Protein AF-A0A6V8CK38-F1 (afdb_monomer)

Secondary structure (DSSP, 8-state):
-------------GGGHHHHHHHHHHHHHHHHHHTT---EEEEPPTTTS-TT-SS-EEEE-

Sequence (61 aa):
HQFTKVEQIIICHPDDSWNHHEVLLENCRSLWDALDIHYQIVNICTGDMGTVAAKKYDLEA

Nearest PDB structures (foldseek):
  1nj2-assembly1_A-2  TM=8.672E-01  e=4.343E+00  Methanothermobacter thermautotrophicus str. Delta H
  1bo4-assembly1_B  TM=5.696E-01  e=7.646E+00  Serratia marcescens

Solvent-accessible surface area (backbone atoms only — not comparable to full-atom values): 4206 Å² total; per-residue (Å²): 144,83,84,88,82,90,83,87,87,83,90,74,60,78,91,48,44,68,62,52,53,52,50,56,50,49,56,53,48,56,53,39,58,75,67,73,56,72,66,48,81,42,76,59,51,85,90,78,50,59,99,85,60,94,76,55,74,48,80,50,109

pLDDT: mean 95.87, std 3.61, range [81.94, 98.5]

Mean predicted aligned error: 2.83 Å

Structure (mmCIF, N/CA/C/O backbone):
data_AF-A0A6V8CK38-F1
#
_entry.id   AF-A0A6V8CK38-F1
#
loop_
_atom_site.group_PDB
_atom_site.id
_atom_site.type_symbol
_atom_site.label_atom_id
_atom_site.label_alt_id
_atom_site.label_comp_id
_atom_site.label_asym_id
_atom_site.label_entity_id
_atom_site.label_seq_id
_atom_site.pdbx_PDB_ins_code
_atom_site.Cartn_x
_atom_site.Cartn_y
_atom_site.Cartn_z
_atom_site.occupancy
_atom_site.B_iso_or_equiv
_atom_site.auth_seq_id
_atom_site.auth_comp_id
_atom_site.auth_asym_id
_atom_site.auth_atom_id
_atom_site.pdbx_PDB_model_num
ATOM 1 N N . HIS A 1 1 ? 8.492 5.229 20.659 1.00 86.00 1 HIS A N 1
ATOM 2 C CA . HIS A 1 1 ? 8.609 5.220 19.184 1.00 86.00 1 HIS A CA 1
ATOM 3 C C . HIS A 1 1 ? 8.844 3.811 18.632 1.00 86.00 1 HIS A C 1
ATOM 5 O O .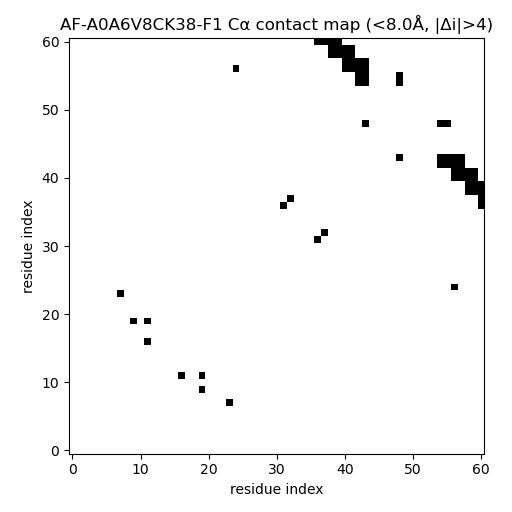 HIS A 1 1 ? 9.629 3.644 17.711 1.00 86.00 1 HIS A O 1
ATOM 11 N N . GLN A 1 2 ? 8.175 2.793 19.181 1.00 94.44 2 GLN A N 1
ATOM 12 C CA . GLN A 1 2 ? 8.323 1.405 18.745 1.00 94.44 2 GLN A CA 1
ATOM 13 C C . GLN A 1 2 ? 6.941 0.856 18.417 1.00 94.44 2 GLN A C 1
ATOM 15 O O . GLN A 1 2 ? 6.005 1.067 19.185 1.00 94.44 2 GLN A O 1
ATOM 20 N N . PHE A 1 3 ? 6.836 0.171 17.286 1.00 97.38 3 PHE A N 1
ATOM 21 C CA . PHE A 1 3 ? 5.644 -0.539 16.847 1.00 97.38 3 PHE A CA 1
ATOM 22 C C . PHE A 1 3 ? 6.064 -1.805 16.096 1.00 97.38 3 PHE A C 1
ATOM 24 O O . PHE A 1 3 ? 7.204 -1.915 15.640 1.00 97.38 3 PHE A O 1
ATOM 31 N N . THR A 1 4 ? 5.138 -2.754 15.982 1.00 97.69 4 THR A N 1
ATOM 32 C CA . THR A 1 4 ? 5.332 -4.006 15.244 1.00 97.69 4 THR A CA 1
ATOM 33 C C . THR A 1 4 ? 4.609 -3.906 13.911 1.00 97.69 4 THR A C 1
ATOM 35 O O . THR A 1 4 ? 3.484 -3.415 13.858 1.00 97.69 4 THR A O 1
ATOM 38 N N . LYS A 1 5 ? 5.246 -4.379 12.841 1.00 96.81 5 LYS A N 1
ATOM 39 C CA . LYS A 1 5 ? 4.680 -4.390 11.492 1.00 96.81 5 LYS A CA 1
ATOM 40 C C . LYS A 1 5 ? 4.922 -5.748 10.844 1.00 96.81 5 LYS A C 1
ATOM 42 O O . LYS A 1 5 ? 6.023 -6.285 10.949 1.00 96.81 5 LYS A O 1
ATOM 47 N N . VAL A 1 6 ? 3.902 -6.272 10.170 1.00 96.69 6 VAL A N 1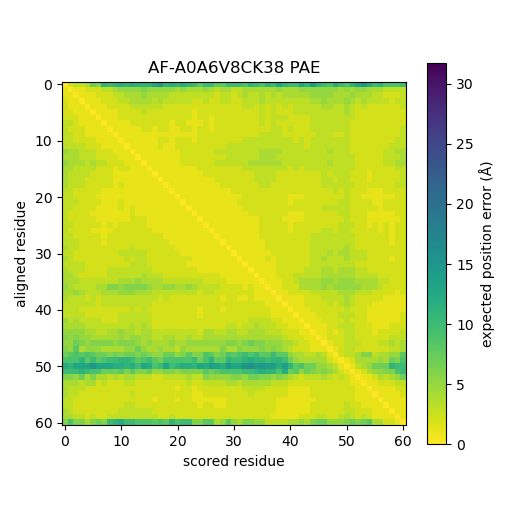
ATOM 48 C CA . VAL A 1 6 ? 4.035 -7.405 9.249 1.00 96.69 6 VAL A CA 1
ATOM 49 C C . VAL A 1 6 ? 4.194 -6.825 7.848 1.00 96.69 6 VAL A C 1
ATOM 51 O O . VAL A 1 6 ? 3.304 -6.124 7.379 1.00 96.69 6 VAL A O 1
ATOM 54 N N . GLU A 1 7 ? 5.339 -7.076 7.213 1.00 97.69 7 GLU A N 1
ATOM 55 C CA . GLU A 1 7 ? 5.688 -6.489 5.915 1.00 97.69 7 GLU A CA 1
ATOM 56 C C . GLU A 1 7 ? 5.539 -7.504 4.779 1.00 97.69 7 GLU A C 1
ATOM 58 O O . GLU A 1 7 ? 5.964 -8.652 4.911 1.00 97.69 7 GLU A O 1
ATOM 63 N N . GLN A 1 8 ? 4.990 -7.062 3.646 1.00 97.81 8 GLN A N 1
ATOM 64 C CA . GLN A 1 8 ? 4.959 -7.823 2.397 1.00 97.81 8 GLN A CA 1
ATOM 65 C C . GLN A 1 8 ? 5.947 -7.220 1.392 1.00 97.81 8 GLN A C 1
ATOM 67 O O . GLN A 1 8 ? 6.000 -6.004 1.226 1.00 97.81 8 GLN A O 1
ATOM 72 N N . ILE A 1 9 ? 6.722 -8.066 0.709 1.00 97.75 9 ILE A N 1
ATOM 73 C CA . ILE A 1 9 ? 7.685 -7.650 -0.321 1.00 97.75 9 ILE A CA 1
ATOM 74 C C . ILE A 1 9 ? 7.554 -8.598 -1.513 1.00 97.75 9 ILE A C 1
ATOM 7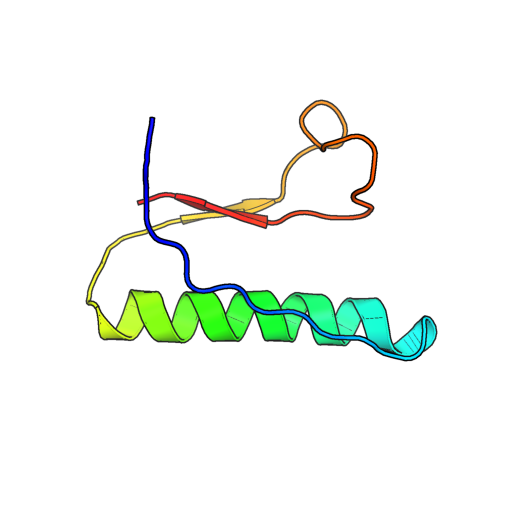6 O O . ILE A 1 9 ? 7.609 -9.815 -1.341 1.00 97.75 9 ILE A O 1
ATOM 80 N N . ILE A 1 10 ? 7.424 -8.041 -2.719 1.00 97.81 10 ILE A N 1
ATOM 81 C CA . ILE A 1 10 ? 7.465 -8.796 -3.976 1.00 97.81 10 ILE A CA 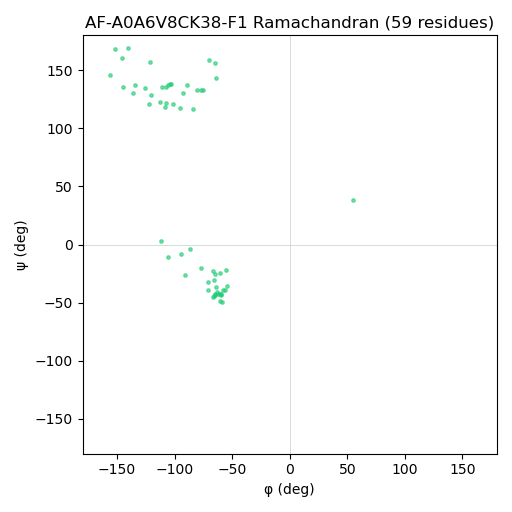1
ATOM 82 C C . ILE A 1 10 ? 8.616 -8.265 -4.830 1.00 97.81 10 ILE A C 1
ATOM 84 O O . ILE A 1 10 ? 8.713 -7.065 -5.077 1.00 97.81 10 ILE A O 1
ATOM 88 N N . ILE A 1 11 ? 9.468 -9.173 -5.306 1.00 98.06 11 ILE A N 1
ATOM 89 C CA . ILE A 1 11 ? 10.488 -8.901 -6.323 1.00 98.06 11 ILE A CA 1
ATOM 90 C C . ILE A 1 11 ? 10.013 -9.588 -7.601 1.00 98.06 11 ILE A C 1
ATOM 92 O O . ILE A 1 11 ? 9.842 -10.805 -7.616 1.00 98.06 11 ILE A O 1
ATOM 96 N N . CYS A 1 12 ? 9.767 -8.813 -8.651 1.00 97.94 12 CYS A N 1
ATOM 97 C CA . CYS A 1 12 ? 9.177 -9.300 -9.896 1.00 97.94 12 CYS A CA 1
ATOM 98 C C . CYS A 1 12 ? 9.835 -8.657 -11.120 1.00 97.94 12 CYS A C 1
ATOM 100 O O . CYS A 1 12 ? 10.614 -7.707 -10.998 1.00 97.94 12 CYS A O 1
ATOM 102 N N . HIS A 1 13 ? 9.525 -9.190 -12.304 1.00 98.50 13 HIS A N 1
ATOM 103 C CA . HIS A 1 13 ? 9.880 -8.534 -13.556 1.00 98.50 13 HIS A CA 1
ATOM 104 C C . HIS A 1 13 ? 9.125 -7.191 -13.666 1.00 98.50 13 HIS A C 1
ATOM 106 O O . HIS A 1 13 ? 7.968 -7.123 -13.243 1.00 98.50 13 HIS A O 1
ATOM 112 N N . PRO A 1 14 ? 9.724 -6.121 -14.228 1.00 97.75 14 PRO A N 1
ATOM 113 C CA . PRO A 1 14 ? 9.074 -4.810 -14.307 1.00 97.75 14 PRO A CA 1
ATOM 114 C C . PRO A 1 14 ? 7.693 -4.835 -14.973 1.00 97.75 14 PRO A C 1
ATOM 116 O O . PRO A 1 14 ? 6.786 -4.135 -14.521 1.00 97.75 14 PRO A O 1
ATOM 119 N N . ASP A 1 15 ? 7.520 -5.682 -15.989 1.00 98.25 15 ASP A N 1
ATOM 120 C CA . ASP A 1 15 ? 6.260 -5.823 -16.732 1.00 98.25 15 ASP A CA 1
ATOM 121 C C . ASP A 1 15 ? 5.106 -6.363 -15.868 1.00 98.25 15 ASP A C 1
ATOM 123 O O . ASP A 1 15 ? 3.944 -6.058 -16.131 1.00 98.25 15 ASP A O 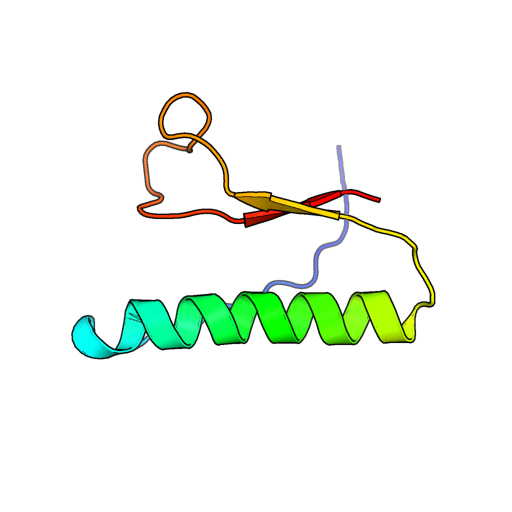1
ATOM 127 N N . ASP A 1 16 ? 5.416 -7.097 -14.795 1.00 98.31 16 ASP A N 1
ATOM 128 C CA . ASP A 1 16 ? 4.423 -7.684 -13.888 1.00 98.31 16 ASP A CA 1
ATOM 129 C C . ASP A 1 16 ? 4.138 -6.801 -12.661 1.00 98.31 16 ASP A C 1
ATOM 131 O O . ASP A 1 16 ? 3.222 -7.078 -11.881 1.00 98.31 16 ASP A O 1
ATOM 135 N N . SER A 1 17 ? 4.915 -5.728 -12.469 1.00 98.00 17 SER A N 1
ATOM 136 C CA . SER A 1 17 ? 4.913 -4.923 -11.239 1.00 98.00 17 SER A CA 1
ATOM 137 C C . SER A 1 17 ? 3.544 -4.341 -10.884 1.00 98.00 17 SER A C 1
ATOM 139 O O . SER A 1 17 ? 3.155 -4.356 -9.716 1.00 98.00 17 SER A O 1
ATOM 141 N N . TRP A 1 18 ? 2.775 -3.894 -11.881 1.00 97.88 18 TRP A N 1
ATOM 142 C CA . TRP A 1 18 ? 1.428 -3.358 -11.676 1.00 97.88 18 TRP A CA 1
ATOM 143 C C . TRP A 1 18 ? 0.453 -4.414 -11.163 1.00 97.88 18 TRP A C 1
ATOM 145 O O . TRP A 1 18 ? -0.289 -4.150 -10.221 1.00 97.88 18 TRP A O 1
ATOM 155 N N . ASN A 1 19 ? 0.496 -5.624 -11.723 1.00 98.31 19 ASN A N 1
ATOM 156 C CA . ASN A 1 19 ? -0.356 -6.724 -11.276 1.00 98.31 19 ASN A CA 1
ATOM 157 C C . ASN A 1 19 ? 0.003 -7.131 -9.843 1.00 98.31 19 ASN A C 1
ATOM 159 O O . ASN A 1 19 ? -0.876 -7.308 -9.001 1.00 98.31 19 ASN A O 1
ATOM 163 N N . HIS A 1 20 ? 1.299 -7.218 -9.536 1.00 98.44 20 HIS A N 1
ATOM 164 C CA . HIS A 1 20 ? 1.762 -7.522 -8.185 1.00 98.44 20 HIS A CA 1
ATOM 165 C C . HIS A 1 20 ? 1.424 -6.429 -7.163 1.00 98.44 20 HIS A C 1
ATOM 167 O O . HIS A 1 20 ? 1.181 -6.753 -6.002 1.00 98.44 20 HIS A O 1
ATOM 173 N N . HIS A 1 21 ? 1.353 -5.160 -7.572 1.00 98.06 21 HIS A N 1
ATOM 174 C CA . HIS A 1 21 ? 0.899 -4.076 -6.700 1.00 98.06 21 HIS A CA 1
ATOM 175 C C . HIS A 1 21 ? -0.562 -4.267 -6.263 1.00 98.06 21 HIS A C 1
ATOM 177 O O . HIS A 1 21 ? -0.880 -4.089 -5.089 1.00 98.06 21 HIS A O 1
ATOM 183 N N . GLU A 1 22 ? -1.436 -4.702 -7.174 1.00 98.25 22 GLU A N 1
ATOM 184 C CA . GLU A 1 22 ? -2.833 -5.011 -6.840 1.00 98.25 22 GLU A CA 1
ATOM 185 C C . GLU A 1 22 ? -2.949 -6.289 -5.982 1.00 98.25 22 GLU A C 1
ATOM 187 O O . GLU A 1 22 ? -3.782 -6.349 -5.082 1.00 98.25 22 GLU A O 1
ATOM 192 N N . VAL A 1 23 ? -2.063 -7.280 -6.165 1.00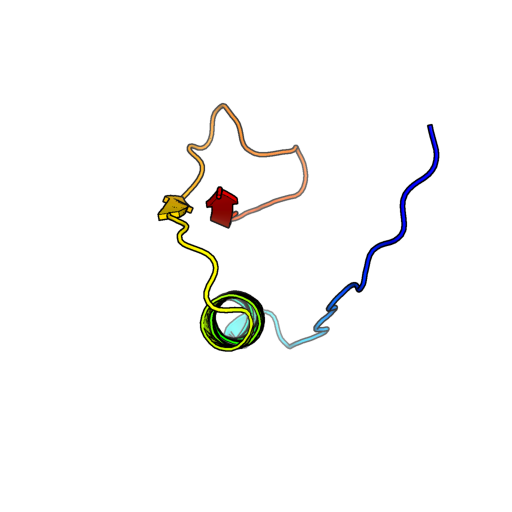 98.25 23 VAL A N 1
ATOM 193 C CA . VAL A 1 23 ? -1.980 -8.456 -5.269 1.00 98.25 23 VAL A CA 1
ATOM 194 C C . VAL A 1 23 ? -1.606 -8.055 -3.837 1.00 98.25 23 VAL A C 1
ATOM 196 O O . VAL A 1 23 ? -2.204 -8.559 -2.888 1.00 98.25 23 VAL A O 1
ATOM 199 N N . LEU A 1 24 ? -0.645 -7.140 -3.659 1.00 98.31 24 LEU A N 1
ATOM 200 C CA . LEU A 1 24 ? -0.283 -6.618 -2.332 1.00 98.31 24 LEU A CA 1
ATOM 201 C C . LEU A 1 24 ? -1.474 -5.932 -1.654 1.00 98.31 24 LEU A C 1
ATOM 203 O O . LEU A 1 24 ? -1.720 -6.163 -0.468 1.00 98.31 24 LEU A O 1
ATOM 207 N N . LEU A 1 25 ? -2.227 -5.123 -2.407 1.00 97.94 25 LEU A N 1
ATOM 208 C CA . LEU A 1 25 ? -3.447 -4.489 -1.911 1.00 97.94 25 LEU A CA 1
ATOM 209 C C . LEU A 1 25 ? -4.476 -5.541 -1.478 1.00 97.94 25 LEU A C 1
ATOM 211 O O . LEU A 1 25 ? -4.997 -5.461 -0.367 1.00 97.94 25 LEU A O 1
ATOM 215 N N . GLU A 1 26 ? -4.739 -6.547 -2.311 1.00 98.19 26 GLU A N 1
ATOM 216 C CA . GLU A 1 26 ? -5.743 -7.575 -2.023 1.00 98.19 26 GLU A CA 1
ATOM 217 C C . GLU A 1 26 ? -5.389 -8.430 -0.798 1.00 98.19 26 GLU A C 1
ATOM 219 O O . GLU A 1 26 ? -6.264 -8.738 0.012 1.00 98.19 26 GLU A O 1
ATOM 224 N N . ASN A 1 27 ? -4.105 -8.742 -0.593 1.00 97.88 27 ASN A N 1
ATOM 225 C CA . ASN A 1 27 ? -3.645 -9.423 0.619 1.00 97.88 27 ASN A CA 1
ATOM 226 C C . ASN A 1 27 ? -3.948 -8.601 1.882 1.00 97.88 27 ASN A C 1
ATOM 228 O O . ASN A 1 27 ? -4.383 -9.153 2.894 1.00 97.88 27 ASN A O 1
ATOM 232 N N . CYS A 1 28 ? -3.714 -7.284 1.837 1.00 96.88 28 CYS A N 1
ATOM 233 C CA . CYS A 1 28 ? -4.029 -6.386 2.950 1.00 96.88 28 CYS A CA 1
ATOM 234 C C . CYS A 1 28 ? -5.539 -6.294 3.194 1.00 96.88 28 CYS A C 1
ATOM 236 O O . CYS A 1 28 ? -5.967 -6.415 4.340 1.00 96.88 28 CYS A O 1
ATOM 238 N N . ARG A 1 29 ? -6.342 -6.151 2.132 1.00 97.38 29 ARG A N 1
ATOM 239 C CA . ARG A 1 29 ? -7.811 -6.118 2.219 1.00 97.38 29 ARG A CA 1
ATOM 240 C C . ARG A 1 29 ? -8.367 -7.389 2.841 1.00 97.38 29 ARG A C 1
ATOM 242 O O . ARG A 1 29 ? -9.089 -7.312 3.823 1.00 97.38 29 ARG A O 1
ATOM 249 N N . SER A 1 30 ? -7.935 -8.549 2.348 1.00 97.31 30 SER A N 1
ATOM 250 C CA . SER A 1 30 ? -8.359 -9.853 2.868 1.00 97.31 30 SER A CA 1
ATOM 251 C C . SER A 1 30 ? -8.072 -10.000 4.366 1.00 97.31 30 SER A C 1
ATOM 253 O O . SER A 1 30 ? -8.891 -10.545 5.103 1.00 97.31 30 SER A O 1
ATOM 255 N N . LEU A 1 31 ? -6.922 -9.500 4.835 1.00 95.81 31 LEU A N 1
ATOM 256 C CA . LEU A 1 31 ? -6.582 -9.499 6.258 1.00 95.81 31 LEU A CA 1
ATOM 257 C C . LEU A 1 31 ? -7.508 -8.580 7.068 1.00 95.81 31 LEU A C 1
ATOM 259 O O . LEU A 1 31 ? -7.962 -8.977 8.136 1.00 95.81 31 LEU A O 1
ATOM 263 N N . TRP A 1 32 ? -7.771 -7.365 6.589 1.00 96.44 32 TRP A N 1
ATOM 264 C CA . TRP A 1 32 ? -8.599 -6.387 7.303 1.00 96.44 32 TRP A CA 1
ATOM 265 C C . TRP A 1 32 ? -10.077 -6.785 7.316 1.00 96.44 32 TRP A C 1
ATOM 267 O O . TRP A 1 32 ? -10.719 -6.683 8.360 1.00 96.44 32 TRP A O 1
ATOM 277 N N . ASP A 1 33 ? -10.579 -7.331 6.207 1.00 97.12 33 ASP A N 1
ATOM 278 C CA . ASP A 1 33 ? -11.925 -7.901 6.099 1.00 97.12 33 ASP A CA 1
ATOM 279 C C . ASP A 1 33 ? -12.104 -9.060 7.092 1.00 97.12 33 ASP A C 1
ATOM 281 O O . ASP A 1 33 ? -13.111 -9.140 7.791 1.00 97.12 33 ASP A O 1
ATOM 285 N N . ALA A 1 34 ? -11.102 -9.939 7.223 1.00 97.94 34 ALA A N 1
ATOM 286 C CA . ALA A 1 34 ? -11.133 -11.041 8.187 1.00 97.94 34 ALA A CA 1
ATOM 287 C C . ALA A 1 34 ? -11.091 -10.576 9.654 1.00 97.94 34 ALA A C 1
ATOM 289 O O . ALA A 1 34 ? -11.504 -11.320 10.545 1.00 97.94 34 ALA A O 1
ATOM 290 N N . LEU A 1 35 ? -10.586 -9.366 9.909 1.00 97.00 35 LEU A N 1
ATOM 291 C CA . LEU A 1 35 ? -10.594 -8.728 11.226 1.00 97.00 35 LEU A CA 1
ATOM 292 C C . LEU A 1 35 ? -11.891 -7.949 11.505 1.00 97.00 35 LEU A C 1
ATOM 294 O O . LEU A 1 35 ? -12.036 -7.443 12.616 1.00 97.00 35 LEU A O 1
ATOM 298 N N . ASP A 1 36 ? -12.813 -7.869 10.536 1.00 97.06 36 ASP A N 1
ATOM 299 C CA . ASP A 1 36 ? -14.070 -7.105 10.611 1.00 97.06 36 ASP A CA 1
ATOM 300 C C . ASP A 1 36 ? -13.851 -5.621 10.968 1.00 97.06 36 ASP A C 1
ATOM 302 O O . ASP A 1 36 ? -14.587 -5.007 11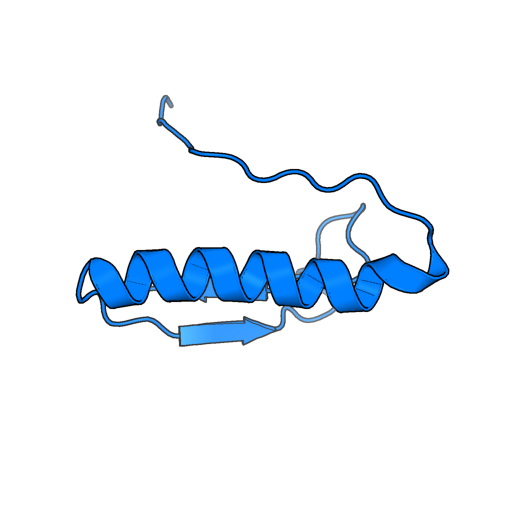.743 1.00 97.06 36 ASP A O 1
ATOM 306 N N . ILE A 1 37 ? -12.782 -5.035 10.423 1.00 95.75 37 ILE A N 1
ATOM 307 C CA . ILE A 1 37 ? -12.466 -3.614 10.586 1.00 95.75 37 ILE A CA 1
ATOM 308 C C . ILE A 1 37 ? -13.092 -2.858 9.416 1.00 95.75 37 ILE A C 1
ATOM 310 O O . ILE A 1 37 ? -12.899 -3.231 8.263 1.00 95.75 37 ILE A O 1
ATOM 314 N N . HIS A 1 38 ? -13.827 -1.781 9.691 1.00 96.31 38 HIS A N 1
ATOM 315 C CA . HIS A 1 38 ? -14.260 -0.870 8.634 1.00 96.31 38 HIS A CA 1
ATOM 316 C C . HIS A 1 38 ? -13.082 -0.004 8.188 1.00 96.31 38 HIS A C 1
ATOM 318 O O . HIS A 1 38 ? -12.379 0.543 9.031 1.00 96.31 38 HIS A O 1
ATOM 324 N N . TYR A 1 39 ? -12.871 0.126 6.881 1.00 97.69 39 TYR A N 1
ATOM 325 C CA . TYR A 1 39 ? -11.801 0.947 6.324 1.00 97.69 39 TYR A CA 1
ATOM 326 C C . TYR A 1 39 ? -12.166 1.474 4.939 1.00 97.69 39 TYR A C 1
ATOM 328 O O . TYR A 1 39 ? -13.110 1.010 4.292 1.00 97.69 39 TYR A O 1
ATOM 336 N N . GLN A 1 40 ? -11.372 2.425 4.462 1.00 97.62 40 GLN A N 1
ATOM 337 C CA . GLN A 1 40 ? -11.384 2.889 3.084 1.00 97.62 40 GLN A CA 1
ATOM 338 C C . GLN A 1 40 ? -10.018 2.712 2.422 1.00 97.62 40 GLN A C 1
ATOM 340 O O . GLN A 1 40 ? -8.987 2.646 3.087 1.00 97.62 40 GLN A O 1
ATOM 345 N N . ILE A 1 41 ? -10.028 2.642 1.091 1.00 97.69 41 ILE A N 1
ATOM 346 C CA . ILE A 1 41 ? -8.817 2.584 0.271 1.00 97.69 41 ILE A CA 1
ATOM 347 C C . ILE A 1 41 ? -8.661 3.929 -0.423 1.00 97.69 41 ILE A C 1
ATOM 349 O O . ILE A 1 41 ? -9.542 4.348 -1.181 1.00 97.69 41 ILE A O 1
ATOM 353 N N . VAL A 1 42 ? -7.530 4.586 -0.193 1.00 97.62 42 VAL A N 1
ATOM 354 C CA . VAL A 1 42 ? -7.207 5.886 -0.777 1.00 97.62 42 VAL A CA 1
ATOM 355 C C . VAL A 1 42 ? -6.052 5.719 -1.754 1.00 97.62 42 VAL A C 1
ATOM 357 O O . VAL A 1 42 ? -4.979 5.241 -1.395 1.00 97.62 42 VAL A O 1
ATOM 360 N N . ASN A 1 43 ? -6.262 6.115 -3.010 1.00 96.62 43 ASN A N 1
ATOM 361 C CA . ASN A 1 43 ? -5.178 6.235 -3.982 1.00 96.62 43 ASN A CA 1
ATOM 362 C C . ASN A 1 43 ? -4.505 7.598 -3.807 1.00 96.62 43 ASN A C 1
ATOM 364 O O . ASN A 1 43 ? -5.143 8.637 -4.000 1.00 96.62 43 ASN A O 1
ATOM 368 N N . ILE A 1 44 ? -3.231 7.586 -3.428 1.00 97.00 44 ILE A N 1
ATOM 369 C CA . ILE A 1 44 ? -2.520 8.788 -3.002 1.00 97.00 44 ILE A CA 1
ATOM 370 C C . ILE A 1 44 ? -2.138 9.640 -4.211 1.00 97.00 44 ILE A C 1
ATOM 372 O O . ILE A 1 44 ? -1.624 9.151 -5.220 1.00 97.00 44 ILE A O 1
ATOM 376 N N . CYS A 1 45 ? -2.403 10.944 -4.116 1.00 95.00 45 CYS A N 1
ATOM 377 C CA . CYS A 1 45 ? -2.058 11.879 -5.176 1.00 95.00 45 CYS A CA 1
ATOM 378 C C . CYS A 1 45 ? -0.537 12.070 -5.265 1.00 95.00 45 CYS A C 1
ATOM 380 O O . CYS A 1 45 ? 0.204 11.873 -4.304 1.00 95.00 45 CYS A O 1
ATOM 382 N N . THR A 1 46 ? -0.051 12.528 -6.417 1.00 93.38 46 THR A N 1
ATOM 383 C CA . THR A 1 46 ? 1.392 12.686 -6.654 1.00 93.38 46 THR A CA 1
ATOM 384 C C . THR A 1 46 ? 2.076 13.662 -5.693 1.00 93.38 46 THR A C 1
ATOM 386 O O . THR A 1 46 ? 3.281 13.559 -5.500 1.00 93.38 46 THR A O 1
ATOM 389 N N . GLY A 1 47 ? 1.336 14.613 -5.108 1.00 93.12 47 GLY A N 1
ATOM 390 C CA . GLY A 1 47 ? 1.874 15.596 -4.160 1.00 93.12 47 GLY A CA 1
ATOM 391 C C . GLY A 1 47 ? 2.123 15.051 -2.750 1.00 93.12 47 GLY A C 1
ATOM 392 O O . GLY A 1 47 ? 2.911 15.641 -2.019 1.00 93.12 47 GLY A O 1
ATOM 393 N N . ASP A 1 48 ? 1.485 13.936 -2.393 1.00 91.69 48 ASP A N 1
ATOM 394 C CA . ASP A 1 48 ? 1.598 13.281 -1.080 1.00 91.69 48 ASP A CA 1
ATOM 395 C C . ASP A 1 48 ? 2.322 11.919 -1.170 1.00 91.69 48 ASP A C 1
ATOM 397 O O . ASP A 1 48 ? 2.494 11.176 -0.204 1.00 91.69 48 ASP A O 1
ATOM 401 N N . MET A 1 49 ? 2.788 11.573 -2.370 1.00 90.62 49 MET A N 1
ATOM 402 C CA . MET A 1 49 ? 3.542 10.356 -2.617 1.00 90.62 49 MET A CA 1
ATOM 403 C C . MET A 1 49 ? 5.011 10.535 -2.204 1.00 90.62 49 MET A C 1
ATOM 405 O O . MET A 1 49 ? 5.662 11.519 -2.554 1.00 90.62 49 MET A O 1
ATOM 409 N N . GLY A 1 50 ? 5.561 9.560 -1.471 1.00 81.94 50 GLY A N 1
ATOM 410 C CA . GLY A 1 50 ? 6.977 9.558 -1.093 1.00 81.94 50 GLY A CA 1
ATOM 411 C C . GLY A 1 50 ? 7.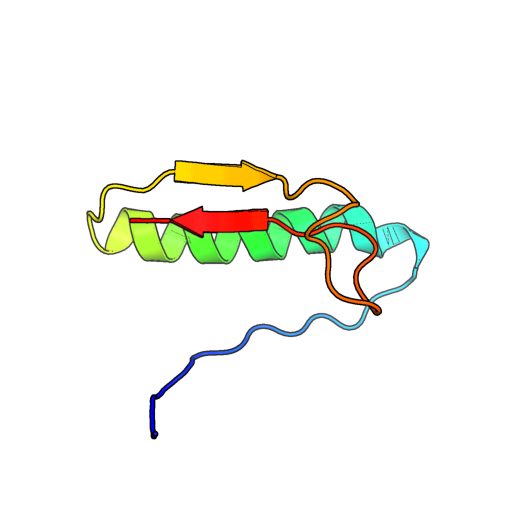911 9.441 -2.305 1.00 81.94 50 GLY A C 1
ATOM 412 O O . GLY A 1 50 ? 7.543 8.874 -3.330 1.00 81.94 50 GLY A O 1
ATOM 413 N N . THR A 1 51 ? 9.155 9.910 -2.163 1.00 82.44 51 THR A N 1
ATOM 414 C CA . THR A 1 51 ? 10.122 10.117 -3.264 1.00 82.44 51 THR A CA 1
ATOM 415 C C . THR A 1 51 ? 10.408 8.889 -4.141 1.00 82.44 51 THR A C 1
ATOM 417 O O . THR A 1 51 ? 10.885 9.037 -5.260 1.00 82.44 51 THR A O 1
ATOM 420 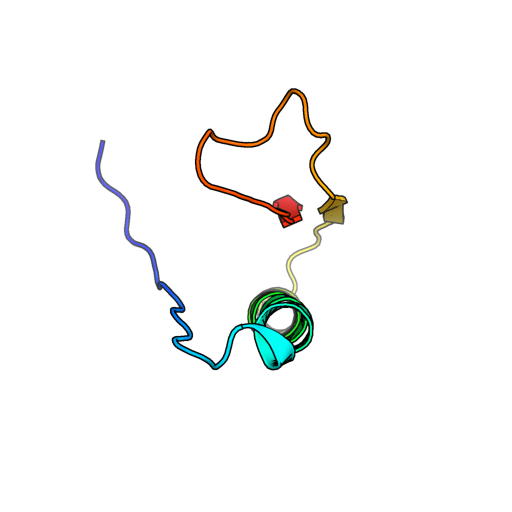N N . VAL A 1 52 ? 10.158 7.678 -3.640 1.00 88.75 52 VAL A N 1
ATOM 421 C CA . VAL A 1 52 ? 10.505 6.412 -4.310 1.00 88.75 52 VAL A CA 1
ATOM 422 C C . VAL A 1 52 ? 9.307 5.670 -4.909 1.00 88.75 52 VAL A C 1
ATOM 424 O O . VAL A 1 52 ? 9.504 4.694 -5.628 1.00 88.75 52 VAL A O 1
ATOM 427 N N . ALA A 1 53 ? 8.074 6.082 -4.609 1.00 91.50 53 ALA A N 1
ATOM 428 C CA . ALA A 1 53 ? 6.884 5.361 -5.047 1.00 91.50 53 ALA A CA 1
ATOM 429 C C . ALA A 1 53 ? 6.407 5.853 -6.422 1.00 91.50 53 ALA A C 1
ATOM 431 O O . ALA A 1 53 ? 6.366 7.051 -6.679 1.00 91.50 53 ALA A O 1
ATOM 432 N N . ALA A 1 54 ? 6.020 4.919 -7.297 1.00 94.69 54 ALA A N 1
ATOM 433 C CA . ALA A 1 54 ? 5.345 5.225 -8.564 1.00 94.69 54 ALA A CA 1
ATOM 434 C C . ALA A 1 54 ? 3.808 5.233 -8.425 1.00 94.69 54 ALA A C 1
ATOM 436 O O . ALA A 1 54 ? 3.120 5.903 -9.193 1.00 94.69 54 ALA A O 1
ATOM 437 N N . LYS A 1 55 ? 3.277 4.480 -7.453 1.00 95.62 55 LYS A N 1
ATOM 438 C CA . LYS A 1 55 ? 1.866 4.421 -7.047 1.00 95.62 55 LYS A CA 1
ATOM 439 C C . LYS A 1 55 ? 1.791 3.942 -5.596 1.00 95.62 55 LYS A C 1
ATOM 441 O O . LYS A 1 55 ? 2.627 3.137 -5.177 1.00 95.62 55 LYS A O 1
ATOM 446 N N . LYS A 1 56 ? 0.813 4.441 -4.839 1.00 96.25 56 LYS A N 1
ATOM 447 C CA . LYS A 1 56 ? 0.591 4.084 -3.435 1.00 96.25 56 LYS A CA 1
ATOM 448 C C . LYS A 1 56 ? -0.902 4.061 -3.122 1.00 96.25 56 LYS A C 1
ATOM 450 O O . LYS A 1 56 ? -1.623 4.990 -3.482 1.00 96.25 56 LYS A O 1
ATOM 455 N N . TYR A 1 57 ? -1.318 3.024 -2.408 1.00 97.38 57 TYR A N 1
ATOM 456 C CA . TYR A 1 57 ? -2.611 2.965 -1.745 1.00 97.38 57 TYR A CA 1
ATOM 457 C C . TYR A 1 57 ? -2.409 3.006 -0.236 1.00 97.38 57 TYR A C 1
ATOM 459 O O . TYR A 1 57 ? -1.560 2.273 0.275 1.00 97.38 57 TYR A O 1
ATOM 467 N N . ASP A 1 58 ? -3.213 3.811 0.452 1.00 96.88 58 ASP A N 1
ATOM 468 C CA . ASP A 1 58 ? -3.337 3.762 1.906 1.00 96.88 58 ASP A CA 1
ATOM 469 C C . ASP A 1 58 ? -4.670 3.113 2.288 1.00 96.88 58 ASP A C 1
ATOM 471 O O . ASP A 1 58 ? -5.705 3.354 1.658 1.00 96.88 58 ASP A O 1
ATOM 475 N N . LEU A 1 59 ? -4.618 2.242 3.298 1.00 96.38 59 LEU A N 1
ATOM 476 C CA . LEU A 1 59 ? -5.795 1.691 3.961 1.00 96.38 59 LEU A CA 1
ATOM 477 C C . LEU A 1 59 ? -5.975 2.451 5.272 1.00 96.38 59 LEU A C 1
ATOM 479 O O . LEU A 1 59 ? -5.076 2.451 6.117 1.00 96.38 59 LEU A O 1
ATOM 483 N N . GLU A 1 60 ? -7.130 3.085 5.429 1.00 96.00 60 GLU A N 1
ATOM 484 C CA . GLU A 1 60 ? -7.449 3.955 6.562 1.00 96.00 60 GLU A CA 1
ATOM 485 C C . GLU A 1 60 ? -8.702 3.424 7.269 1.00 96.00 60 GLU A C 1
ATOM 487 O O . GLU A 1 60 ? -9.745 3.291 6.627 1.00 96.00 60 GLU A O 1
ATOM 492 N N . ALA A 1 61 ? -8.584 3.087 8.560 1.00 89.06 61 ALA A N 1
ATOM 493 C CA . ALA A 1 61 ? -9.686 2.666 9.439 1.00 89.06 61 ALA A CA 1
ATOM 494 C C . ALA A 1 61 ? -10.140 3.804 10.361 1.00 89.06 61 ALA A C 1
ATOM 496 O O . ALA A 1 61 ? -9.260 4.589 10.790 1.00 89.06 61 ALA A O 1
#

Foldseek 3Di:
DDDDDDDDDDDDDPVCVVVVVVVVVVVVVVVCVVVVDDWDKDWDDPVPDDPPDPTDIDIGD

Radius of gyration: 13.09 Å; Cα contacts (8 Å, |Δi|>4): 34; chains: 1; bounding box: 25×27×36 Å